Protein AF-A0A9E3SKT5-F1 (afdb_monomer)

Solvent-accessible surface area (backbone atoms only — not comparable to full-atom values): 6221 Å² total; per-residue (Å²): 111,71,72,56,27,72,75,67,52,54,67,49,72,48,78,43,74,44,76,94,73,75,38,32,29,40,39,36,38,40,43,89,50,91,99,43,75,48,74,49,77,42,82,39,38,68,59,53,52,52,54,51,50,54,53,49,53,52,52,51,51,51,55,50,48,55,58,48,50,56,50,51,50,54,51,49,53,51,44,42,50,52,30,54,55,28,51,76,72,74,41,77,74,80,50,73,92,66,52,60,81,78,72,79,71,129

pLDDT: mean 83.11, std 13.01, range [38.56, 95.62]

Nearest PDB structures (foldseek):
  7r81-assembly1_K1  TM=5.362E-01  e=3.061E+00  Neurospora crassa
  8chu-assembly1_B  TM=5.620E-01  e=7.307E+00  Homo sapiens
  4tkn-assembly3_C  TM=3.747E-01  e=3.466E+00  Homo sapiens
  6v4u-assembly1_B  TM=4.251E-01  e=9.970E+00  Homo sapiens
  7t4s-assembly1_D  TM=3.588E-01  e=8.274E+00  Human betaherpesvirus 5

Secondary structure (DSSP, 8-state):
-HHHHHHH---EEEEEEETTTTEEEEEEEEEEETTEEEEEEEE-HHHHHHHHHHHHHHHHHHHHHHHHHHHHHHHHHHHHHHHHHHHHTTPPPS-GGGS-GGGS--

Structure (mmCIF, N/CA/C/O backbone):
data_AF-A0A9E3SKT5-F1
#
_entry.id   AF-A0A9E3SKT5-F1
#
loop_
_atom_site.group_PDB
_atom_site.id
_atom_site.type_symbol
_atom_site.label_atom_id
_atom_site.label_alt_id
_atom_site.label_comp_id
_atom_site.label_asym_id
_atom_site.label_entity_id
_atom_site.label_seq_id
_atom_site.pdbx_PDB_ins_code
_atom_site.Cartn_x
_atom_site.Cartn_y
_atom_site.Cartn_z
_atom_site.occupancy
_atom_site.B_iso_or_equiv
_atom_site.auth_seq_id
_atom_site.auth_comp_id
_atom_site.auth_asym_id
_atom_site.auth_atom_id
_atom_site.pdbx_PDB_model_num
ATOM 1 N N . ALA A 1 1 ? 3.522 0.286 -33.253 1.00 54.84 1 ALA A N 1
ATOM 2 C CA . ALA A 1 1 ? 4.302 1.377 -32.632 1.00 54.84 1 ALA A CA 1
ATOM 3 C C . ALA A 1 1 ? 5.405 1.881 -33.570 1.00 54.84 1 ALA A C 1
ATOM 5 O O . ALA A 1 1 ? 5.300 3.012 -34.023 1.00 54.84 1 ALA A O 1
ATOM 6 N N . CYS A 1 2 ? 6.386 1.052 -33.965 1.00 50.09 2 CYS A N 1
ATOM 7 C CA . CYS A 1 2 ? 7.508 1.488 -34.821 1.00 50.09 2 CYS A CA 1
ATOM 8 C C . CYS A 1 2 ? 7.094 2.141 -36.154 1.00 50.09 2 CYS A C 1
ATOM 10 O O . CYS A 1 2 ? 7.645 3.170 -36.525 1.00 50.09 2 CYS A O 1
ATOM 12 N N . GLU A 1 3 ? 6.085 1.602 -36.842 1.00 51.62 3 GLU A N 1
ATOM 13 C CA . GLU A 1 3 ? 5.633 2.108 -38.150 1.00 51.62 3 GLU A CA 1
ATOM 14 C C . GLU A 1 3 ? 5.072 3.544 -38.083 1.00 51.62 3 GLU A C 1
ATOM 16 O O . GLU A 1 3 ? 5.317 4.370 -38.961 1.00 51.62 3 GLU A O 1
ATOM 21 N N . ARG A 1 4 ? 4.395 3.889 -36.979 1.00 57.28 4 ARG A N 1
ATOM 22 C CA . ARG A 1 4 ? 3.805 5.217 -36.766 1.00 57.28 4 ARG A CA 1
ATOM 23 C C . ARG A 1 4 ? 4.856 6.269 -36.419 1.00 57.28 4 ARG A C 1
ATOM 25 O O . ARG A 1 4 ? 4.774 7.380 -36.935 1.00 57.28 4 ARG A O 1
ATOM 32 N N . VAL A 1 5 ? 5.853 5.929 -35.602 1.00 59.75 5 VAL A N 1
ATOM 33 C CA . VAL A 1 5 ? 6.953 6.848 -35.240 1.00 59.75 5 VAL A CA 1
AT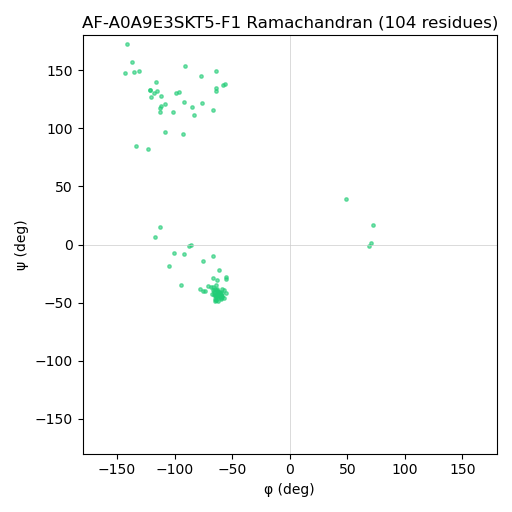OM 34 C C . VAL A 1 5 ? 7.819 7.167 -36.460 1.00 59.75 5 VAL A C 1
ATOM 36 O O . VAL A 1 5 ? 8.190 8.320 -36.678 1.00 59.75 5 VAL A O 1
ATOM 39 N N . VAL A 1 6 ? 8.072 6.169 -37.313 1.00 55.12 6 VAL A N 1
ATOM 40 C CA . VAL A 1 6 ? 8.801 6.362 -38.573 1.00 55.12 6 VAL A CA 1
ATOM 41 C C . VAL A 1 6 ? 8.025 7.282 -39.522 1.00 55.12 6 VAL A C 1
ATOM 43 O O . VAL A 1 6 ? 8.636 8.156 -40.132 1.00 55.12 6 VAL A O 1
ATOM 46 N N . ALA A 1 7 ? 6.695 7.166 -39.603 1.00 58.81 7 ALA A N 1
ATOM 47 C CA . ALA A 1 7 ? 5.868 8.007 -40.475 1.00 58.81 7 ALA A CA 1
ATOM 48 C C . 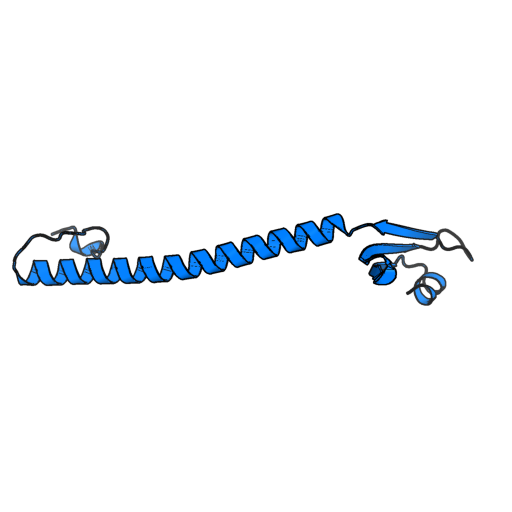ALA A 1 7 ? 5.612 9.431 -39.935 1.00 58.81 7 ALA A C 1
ATOM 50 O O . ALA A 1 7 ? 5.593 10.381 -40.714 1.00 58.81 7 ALA A O 1
ATOM 51 N N . THR A 1 8 ? 5.417 9.595 -38.621 1.00 58.12 8 THR A N 1
ATOM 52 C CA . THR A 1 8 ? 4.939 10.858 -38.017 1.00 58.12 8 THR A CA 1
ATOM 53 C C . THR A 1 8 ? 6.018 11.669 -37.301 1.00 58.12 8 THR A C 1
ATOM 55 O O . THR A 1 8 ? 5.819 12.856 -37.066 1.00 58.12 8 THR A O 1
ATOM 58 N N . GLY A 1 9 ? 7.157 11.064 -36.946 1.00 57.25 9 GLY A N 1
ATOM 59 C CA . GLY A 1 9 ? 8.230 11.730 -36.197 1.00 57.25 9 GLY A CA 1
ATOM 60 C C . GLY A 1 9 ? 7.886 12.065 -34.740 1.00 57.25 9 GLY A C 1
ATOM 61 O O . GLY A 1 9 ? 8.744 12.574 -34.023 1.00 57.25 9 GLY A O 1
ATOM 62 N N . VAL A 1 10 ? 6.668 11.765 -34.279 1.00 64.56 10 VAL A N 1
ATOM 63 C CA . VAL A 1 10 ? 6.269 11.948 -32.881 1.00 64.56 10 VAL A CA 1
ATOM 64 C C . VAL A 1 10 ? 6.886 10.816 -32.055 1.00 64.56 10 VAL A C 1
ATOM 66 O O . VAL A 1 10 ? 6.638 9.649 -32.374 1.00 64.56 10 VAL A O 1
ATOM 69 N N . PRO A 1 11 ? 7.697 11.121 -31.025 1.00 62.22 11 PRO A N 1
ATOM 70 C CA . PRO A 1 11 ? 8.256 10.094 -30.162 1.00 62.22 11 PRO A CA 1
ATOM 71 C C . PRO A 1 11 ? 7.133 9.386 -29.403 1.00 62.22 11 PRO A C 1
ATOM 73 O O . PRO A 1 11 ? 6.250 10.028 -28.834 1.00 62.22 11 PRO A O 1
ATOM 76 N N . GLU A 1 12 ? 7.172 8.056 -29.401 1.00 74.12 12 GLU A N 1
ATOM 77 C CA . GLU A 1 12 ? 6.199 7.225 -28.699 1.00 74.12 12 GLU A CA 1
ATOM 78 C C . GLU A 1 12 ? 6.932 6.365 -27.673 1.00 74.12 12 GLU A C 1
ATOM 80 O O . GLU A 1 12 ? 7.888 5.656 -28.004 1.00 74.12 12 GLU A O 1
ATOM 85 N N . SER A 1 13 ? 6.469 6.445 -26.428 1.00 76.38 13 SER A N 1
ATOM 86 C CA . SER A 1 13 ? 6.958 5.633 -25.322 1.00 76.38 13 SER A CA 1
ATOM 87 C C . SER A 1 13 ? 5.846 4.720 -24.840 1.00 76.38 13 SER A C 1
ATOM 89 O O . SER A 1 13 ? 4.721 5.170 -24.620 1.00 76.38 13 SER A O 1
ATOM 91 N N . LEU A 1 14 ? 6.158 3.441 -24.669 1.00 82.69 14 LEU A N 1
ATOM 92 C CA . LEU A 1 14 ? 5.207 2.457 -24.171 1.00 82.69 14 LEU A CA 1
ATOM 93 C C . LEU A 1 14 ? 5.895 1.439 -23.262 1.00 82.69 14 LEU A C 1
ATOM 95 O O . LEU A 1 14 ? 7.068 1.108 -23.435 1.00 82.69 14 LEU A O 1
ATOM 99 N N . GLU A 1 15 ? 5.154 0.956 -22.274 1.00 86.69 15 GLU A N 1
ATOM 100 C CA . GLU A 1 15 ? 5.625 -0.062 -21.342 1.00 86.69 15 GLU A CA 1
ATOM 101 C C . GLU A 1 15 ? 5.244 -1.443 -21.879 1.00 86.69 15 GLU A C 1
ATOM 103 O O . GLU A 1 15 ? 4.068 -1.715 -22.118 1.00 86.69 15 GLU A O 1
ATOM 108 N N . VAL A 1 16 ? 6.233 -2.312 -22.080 1.00 85.38 16 VAL A N 1
ATOM 109 C CA . VAL A 1 16 ? 6.032 -3.684 -22.561 1.00 85.38 16 VAL A CA 1
ATOM 110 C C . VAL A 1 16 ? 6.581 -4.660 -21.544 1.00 85.38 16 VAL A C 1
ATOM 112 O O . VAL A 1 16 ? 7.726 -4.539 -21.109 1.00 85.38 16 VAL A O 1
ATOM 115 N N . GLU A 1 17 ? 5.796 -5.680 -21.231 1.00 85.44 17 GLU A N 1
ATOM 116 C CA . GLU A 1 17 ? 6.311 -6.872 -20.578 1.00 85.44 17 GLU A CA 1
ATOM 117 C C . GLU A 1 17 ? 6.864 -7.836 -21.629 1.00 85.44 17 GLU A C 1
ATOM 119 O O . GLU A 1 17 ? 6.146 -8.325 -22.504 1.00 85.44 17 GLU A O 1
ATOM 124 N N . ILE A 1 18 ? 8.159 -8.131 -21.546 1.00 83.75 18 ILE A N 1
ATOM 125 C CA . ILE A 1 18 ? 8.771 -9.163 -22.379 1.00 83.75 18 ILE A CA 1
ATOM 126 C C . ILE A 1 18 ? 8.730 -10.466 -21.586 1.00 83.75 18 ILE A C 1
ATOM 128 O O . ILE A 1 18 ? 9.631 -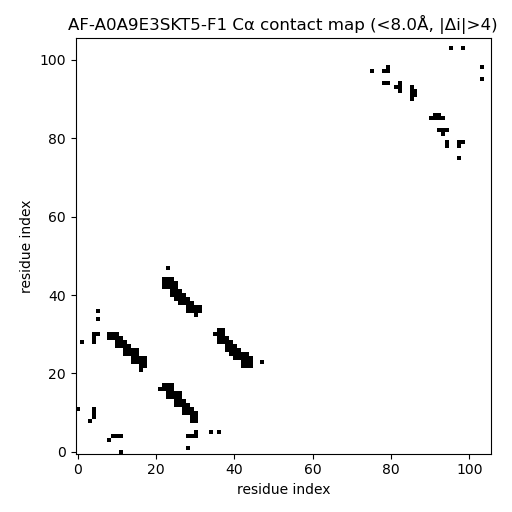10.754 -20.798 1.00 83.75 18 ILE A O 1
ATOM 132 N N . GLY A 1 19 ? 7.702 -11.286 -21.828 1.00 81.56 19 GLY A N 1
ATOM 133 C CA . GLY A 1 19 ? 7.469 -12.527 -21.075 1.00 81.56 19 GLY A CA 1
ATOM 134 C C . GLY A 1 19 ? 8.651 -13.508 -21.068 1.00 81.56 19 GLY A C 1
ATOM 135 O O . GLY A 1 19 ? 8.871 -14.189 -20.074 1.00 81.56 19 GLY A O 1
ATOM 136 N N . ARG A 1 20 ? 9.485 -13.533 -22.121 1.00 83.38 20 ARG A N 1
ATOM 137 C CA . ARG A 1 20 ? 10.711 -14.365 -22.160 1.00 83.38 20 ARG A CA 1
ATOM 138 C C . ARG A 1 20 ? 11.781 -13.937 -21.156 1.00 83.38 20 ARG A C 1
ATOM 140 O O . ARG A 1 20 ? 12.590 -14.762 -20.752 1.00 83.38 20 ARG A O 1
ATOM 147 N N . LEU A 1 21 ? 11.814 -12.654 -20.808 1.00 83.25 21 LEU A N 1
ATOM 148 C CA . LEU A 1 21 ? 12.763 -12.089 -19.851 1.00 83.25 21 LEU A CA 1
ATOM 149 C C . LEU A 1 21 ? 12.135 -11.894 -18.467 1.00 83.25 21 LEU A C 1
ATOM 151 O O . LEU A 1 21 ? 12.864 -11.547 -17.544 1.00 83.25 21 LEU A O 1
ATOM 155 N N . ALA A 1 22 ? 10.816 -12.105 -18.333 1.00 83.00 22 ALA A N 1
ATOM 156 C CA . ALA A 1 22 ? 10.028 -11.801 -17.136 1.00 83.00 22 ALA A CA 1
ATOM 157 C C . ALA A 1 22 ? 10.295 -10.378 -16.605 1.00 83.00 22 ALA A C 1
ATOM 159 O O . ALA A 1 22 ? 10.427 -10.153 -15.402 1.00 83.00 22 ALA A O 1
ATOM 160 N N . ARG A 1 23 ? 10.447 -9.424 -17.530 1.00 88.81 23 ARG A N 1
ATOM 161 C CA . ARG A 1 23 ? 10.867 -8.050 -17.246 1.00 88.81 23 ARG A CA 1
ATOM 162 C C . ARG A 1 23 ? 10.020 -7.044 -17.999 1.00 88.81 23 ARG A C 1
ATOM 164 O O . ARG A 1 23 ? 9.573 -7.295 -19.122 1.00 88.81 23 ARG A O 1
ATOM 171 N N . TRP A 1 24 ? 9.858 -5.891 -17.370 1.00 88.38 24 TRP A N 1
ATOM 172 C CA . TRP A 1 24 ? 9.150 -4.745 -17.906 1.00 88.38 24 TRP A CA 1
ATOM 173 C C . TRP A 1 24 ? 10.144 -3.755 -18.488 1.00 88.38 24 TRP A C 1
ATOM 175 O O . TRP A 1 24 ? 11.095 -3.358 -17.819 1.00 88.38 24 TRP A O 1
ATOM 185 N N . PHE A 1 25 ? 9.894 -3.321 -19.717 1.00 88.69 25 PHE A N 1
ATOM 186 C CA . PHE A 1 25 ? 10.708 -2.324 -20.392 1.00 88.69 25 PHE A CA 1
ATOM 187 C C . PHE A 1 25 ? 9.860 -1.126 -20.789 1.00 88.69 25 PHE A C 1
ATOM 189 O O . PHE A 1 25 ? 8.796 -1.277 -21.387 1.00 88.69 25 PHE A O 1
ATOM 196 N N . LEU A 1 26 ? 10.356 0.070 -20.496 1.00 87.06 26 LEU A N 1
ATOM 197 C CA . LEU A 1 26 ? 9.900 1.286 -21.144 1.00 87.06 26 LEU A CA 1
ATOM 198 C C . LEU A 1 26 ? 10.655 1.401 -22.464 1.00 87.06 26 LEU A C 1
ATOM 200 O O . LEU A 1 26 ? 11.874 1.591 -22.480 1.00 87.06 26 LEU A O 1
ATOM 204 N N . VAL A 1 27 ? 9.924 1.246 -23.561 1.00 87.31 27 VAL A N 1
ATOM 205 C CA . VAL A 1 27 ? 10.461 1.352 -24.913 1.00 87.31 27 VAL A CA 1
ATOM 206 C C . VAL A 1 27 ? 10.085 2.714 -25.457 1.00 87.31 27 VAL A C 1
ATOM 208 O O . VAL A 1 27 ? 8.905 2.990 -25.664 1.00 87.31 27 VAL A O 1
ATOM 211 N N . SER A 1 28 ? 11.088 3.550 -25.693 1.00 82.69 28 SER A N 1
ATOM 212 C CA . SER A 1 28 ? 10.919 4.880 -26.277 1.00 82.69 28 SER A CA 1
ATOM 213 C C . SER A 1 28 ? 11.538 4.895 -27.661 1.00 82.69 28 SER A C 1
ATOM 215 O O . SER A 1 28 ? 12.739 4.663 -27.795 1.00 82.69 28 SER A O 1
ATOM 217 N N . VAL A 1 29 ? 10.734 5.167 -28.685 1.00 83.38 29 VAL A N 1
ATOM 218 C CA . VAL A 1 29 ? 11.203 5.244 -30.072 1.00 83.38 29 VAL A CA 1
ATOM 219 C C . VAL A 1 29 ? 11.102 6.685 -30.544 1.00 83.38 29 VAL A C 1
ATOM 221 O O . VAL A 1 29 ? 10.042 7.299 -30.434 1.00 83.38 29 VAL A O 1
ATOM 224 N N . TYR A 1 30 ? 12.193 7.222 -31.084 1.00 79.44 30 TYR A N 1
ATOM 225 C CA . TYR A 1 30 ? 12.230 8.562 -31.661 1.00 79.44 30 TYR A CA 1
ATOM 226 C C . TYR A 1 30 ? 13.005 8.586 -32.981 1.00 79.44 30 TYR A C 1
ATOM 228 O O . TYR A 1 30 ? 13.837 7.719 -33.256 1.00 79.44 30 TYR A O 1
ATOM 236 N N . ARG A 1 31 ? 12.711 9.589 -33.814 1.00 77.12 31 ARG A N 1
ATOM 237 C CA . ARG A 1 31 ? 13.322 9.800 -35.132 1.00 77.12 31 ARG A CA 1
ATOM 238 C C . ARG A 1 31 ? 14.259 11.016 -35.078 1.00 77.12 31 ARG A C 1
ATOM 240 O O . ARG A 1 31 ? 13.759 12.133 -35.180 1.00 77.12 31 ARG A O 1
ATOM 247 N N . PRO A 1 32 ? 15.582 10.841 -34.899 1.00 74.88 32 PRO A N 1
ATOM 248 C CA . PRO A 1 32 ? 16.515 11.970 -34.896 1.00 74.88 32 PRO A CA 1
ATOM 249 C C . PRO A 1 32 ? 16.704 12.592 -36.290 1.00 74.88 32 PRO A C 1
ATOM 251 O O . PRO A 1 32 ? 16.805 13.808 -36.397 1.00 74.88 32 PRO A O 1
ATOM 254 N N . GLU A 1 33 ? 16.693 11.788 -37.361 1.00 75.31 33 GLU A N 1
ATOM 255 C CA . GLU A 1 33 ? 16.892 12.246 -38.746 1.00 75.31 33 GLU A CA 1
ATOM 256 C C . GLU A 1 33 ? 15.982 11.504 -39.737 1.00 75.31 33 GLU A C 1
ATOM 258 O O . GLU A 1 33 ? 15.275 10.551 -39.387 1.00 75.31 33 GLU A O 1
ATOM 263 N N . ARG A 1 34 ? 15.950 11.937 -41.009 1.00 68.31 34 ARG A N 1
ATOM 264 C CA . ARG A 1 34 ? 15.211 11.178 -42.024 1.00 68.31 34 ARG A CA 1
ATOM 265 C C . ARG A 1 34 ? 15.858 9.792 -42.190 1.00 68.31 34 ARG A C 1
ATOM 267 O O . ARG A 1 34 ? 17.075 9.684 -42.203 1.00 68.31 34 ARG A O 1
ATOM 274 N N . GLU A 1 35 ? 15.022 8.750 -42.237 1.00 75.62 35 GLU A N 1
ATOM 275 C CA . GLU A 1 35 ? 15.423 7.334 -42.396 1.00 75.62 35 GLU A CA 1
ATOM 276 C C . GLU A 1 35 ? 16.126 6.671 -41.197 1.00 75.62 35 GLU A C 1
ATOM 278 O O . GLU A 1 35 ? 16.402 5.477 -41.245 1.00 75.62 35 GLU A O 1
ATOM 283 N N . HIS A 1 36 ? 16.313 7.383 -40.081 1.00 77.19 36 HIS A N 1
ATOM 284 C CA . HIS A 1 36 ? 16.918 6.832 -38.866 1.00 77.19 36 HIS A CA 1
ATOM 285 C C . HIS A 1 36 ? 15.925 6.834 -37.706 1.00 77.19 36 HIS A C 1
ATOM 287 O O . HIS A 1 36 ? 15.193 7.801 -37.502 1.00 77.19 36 HIS A O 1
ATOM 293 N N . PHE A 1 37 ? 15.926 5.773 -36.903 1.00 78.06 37 PHE A N 1
ATOM 294 C CA . PHE A 1 37 ? 15.213 5.745 -35.629 1.00 78.06 37 PHE A CA 1
ATOM 295 C C . PHE A 1 37 ? 16.135 5.239 -34.526 1.00 78.06 37 PHE A C 1
ATOM 297 O O . PHE A 1 37 ? 17.022 4.420 -34.762 1.00 78.06 37 PHE A O 1
ATOM 304 N N . VAL A 1 38 ? 15.904 5.725 -33.313 1.00 82.31 38 VAL A N 1
ATOM 305 C CA . VAL A 1 38 ? 16.548 5.231 -32.100 1.00 82.31 38 VAL A CA 1
ATOM 306 C C . VAL A 1 38 ? 15.459 4.686 -31.194 1.00 82.31 38 VAL A C 1
ATOM 308 O O . VAL A 1 38 ? 14.451 5.349 -30.955 1.00 82.31 38 VAL A O 1
ATOM 311 N N . ALA A 1 39 ? 15.665 3.465 -30.707 1.00 84.88 39 ALA A N 1
ATOM 312 C CA . ALA A 1 39 ? 14.832 2.846 -29.690 1.00 84.88 39 ALA A CA 1
ATOM 313 C C . ALA A 1 39 ? 15.653 2.701 -28.404 1.00 84.88 39 ALA A C 1
ATOM 315 O O . ALA A 1 39 ? 16.670 2.009 -28.387 1.00 84.88 39 ALA A O 1
ATOM 316 N N . ALA A 1 40 ? 15.216 3.361 -27.337 1.00 85.94 40 ALA A N 1
ATOM 317 C CA . ALA A 1 40 ? 15.771 3.198 -26.003 1.00 85.94 40 ALA A CA 1
ATOM 318 C C . ALA A 1 40 ? 14.919 2.196 -25.221 1.00 85.94 40 ALA A C 1
ATOM 320 O O . ALA A 1 40 ? 13.696 2.325 -25.174 1.00 85.94 40 ALA A O 1
ATOM 321 N N . PHE A 1 41 ? 15.577 1.220 -24.599 1.00 86.94 41 PHE A N 1
ATOM 322 C CA . PHE A 1 41 ? 14.951 0.228 -23.731 1.00 86.94 41 PHE A CA 1
ATOM 323 C C . PHE A 1 41 ? 15.432 0.477 -22.308 1.00 86.94 41 PHE A C 1
ATOM 325 O O . PHE A 1 41 ? 16.614 0.308 -22.014 1.00 86.94 41 PHE A O 1
ATOM 332 N N . VAL A 1 42 ? 14.523 0.883 -21.429 1.00 90.06 42 VAL A N 1
ATOM 333 C CA . VAL A 1 42 ? 14.817 1.066 -20.005 1.00 90.06 42 VAL A CA 1
ATOM 334 C C . VAL A 1 42 ? 14.129 -0.047 -19.237 1.00 90.06 42 VAL A C 1
ATOM 336 O O . VAL A 1 42 ? 12.911 -0.180 -19.323 1.00 90.06 42 VAL A O 1
ATOM 339 N N . ASP A 1 43 ? 14.895 -0.849 -18.502 1.00 89.81 43 ASP A N 1
ATOM 340 C CA . ASP A 1 43 ? 14.333 -1.841 -17.584 1.00 89.81 43 ASP A CA 1
ATOM 341 C C . ASP A 1 43 ? 13.626 -1.099 -16.438 1.00 89.81 43 ASP A C 1
ATOM 343 O O . ASP A 1 43 ? 14.241 -0.345 -15.688 1.00 89.81 43 ASP A O 1
ATOM 347 N N . ILE A 1 44 ? 12.310 -1.270 -16.347 1.00 91.50 44 ILE A N 1
ATOM 348 C CA . ILE A 1 44 ? 11.441 -0.667 -15.327 1.00 91.50 44 ILE A CA 1
ATOM 349 C C . ILE A 1 44 ? 10.861 -1.736 -14.395 1.00 91.50 44 ILE A C 1
ATOM 351 O O . ILE A 1 44 ? 9.891 -1.472 -13.680 1.00 91.50 44 ILE A O 1
ATOM 355 N N . THR A 1 45 ? 11.425 -2.946 -14.406 1.00 89.94 45 THR A N 1
ATOM 356 C CA . THR A 1 45 ? 10.929 -4.077 -13.611 1.00 89.94 45 THR A CA 1
ATOM 357 C C . THR A 1 45 ? 10.941 -3.754 -12.122 1.00 89.94 45 THR A C 1
ATOM 359 O O . THR A 1 45 ? 9.947 -3.990 -11.442 1.00 89.94 45 THR A O 1
ATOM 362 N N . GLU A 1 46 ? 12.018 -3.143 -11.628 1.00 91.19 46 GLU A N 1
ATOM 363 C CA . GLU A 1 46 ? 12.143 -2.738 -10.224 1.00 91.19 46 GLU A CA 1
ATOM 364 C C . GLU A 1 46 ? 11.050 -1.739 -9.822 1.00 91.19 46 GLU A C 1
ATOM 366 O O . GLU A 1 46 ? 10.371 -1.925 -8.813 1.00 91.19 46 GLU A O 1
ATOM 371 N N . ARG A 1 47 ? 10.793 -0.727 -10.663 1.00 92.25 47 ARG A N 1
ATOM 372 C CA . ARG A 1 47 ? 9.716 0.244 -10.426 1.00 92.25 47 ARG A CA 1
ATOM 373 C C . ARG A 1 47 ? 8.352 -0.442 -10.357 1.00 92.25 47 ARG A C 1
ATOM 375 O O . ARG A 1 47 ? 7.576 -0.163 -9.448 1.00 92.25 47 ARG A O 1
ATOM 382 N N . LYS A 1 48 ? 8.060 -1.350 -11.293 1.00 89.62 48 LYS A N 1
ATOM 383 C CA . LYS A 1 48 ? 6.797 -2.105 -11.306 1.00 89.62 48 LYS A CA 1
ATOM 384 C C . LYS A 1 48 ? 6.642 -2.983 -10.067 1.00 89.62 48 LYS A C 1
ATOM 386 O O . LYS A 1 48 ? 5.555 -3.043 -9.503 1.00 89.62 48 LYS A O 1
ATOM 391 N N . GLN A 1 49 ? 7.714 -3.631 -9.615 1.00 89.94 49 GLN A N 1
ATOM 392 C CA . GLN A 1 49 ? 7.694 -4.429 -8.389 1.00 89.94 49 GLN A CA 1
ATOM 393 C C . GLN A 1 49 ? 7.445 -3.564 -7.150 1.00 89.94 49 GLN A C 1
ATOM 395 O O . GLN A 1 49 ? 6.613 -3.925 -6.320 1.00 89.94 49 GLN A O 1
ATOM 400 N N . ALA A 1 50 ? 8.090 -2.400 -7.055 1.00 90.88 50 ALA A N 1
ATOM 401 C CA . ALA A 1 50 ? 7.849 -1.455 -5.970 1.00 90.88 50 ALA A CA 1
ATOM 402 C C . ALA A 1 50 ? 6.397 -0.939 -5.964 1.00 90.88 50 ALA A C 1
ATOM 404 O O . ALA A 1 50 ? 5.760 -0.904 -4.913 1.00 90.88 50 ALA A O 1
ATOM 405 N N . GLU A 1 51 ? 5.834 -0.603 -7.130 1.00 91.88 51 GLU A N 1
ATOM 406 C CA . GLU A 1 51 ? 4.423 -0.208 -7.259 1.00 91.88 51 GLU A CA 1
ATOM 407 C C . GLU A 1 51 ? 3.465 -1.317 -6.803 1.00 91.88 51 GLU A C 1
ATOM 409 O O . GLU A 1 51 ? 2.467 -1.044 -6.130 1.00 91.88 51 GLU A O 1
ATOM 414 N N . LEU A 1 52 ? 3.755 -2.573 -7.146 1.00 93.19 52 LEU A N 1
ATOM 415 C CA . LEU A 1 52 ? 2.953 -3.717 -6.712 1.00 93.19 52 LEU A CA 1
ATOM 416 C C . LEU A 1 52 ? 3.026 -3.921 -5.197 1.00 93.19 52 LEU A C 1
ATOM 418 O O . LEU A 1 52 ? 1.990 -4.140 -4.567 1.00 93.19 52 LEU A O 1
ATOM 422 N N . GLU A 1 53 ? 4.216 -3.810 -4.609 1.00 93.06 53 GLU A N 1
ATOM 423 C CA . GLU A 1 53 ? 4.407 -3.958 -3.166 1.00 93.06 53 GLU A CA 1
ATOM 424 C C . GLU A 1 53 ? 3.683 -2.854 -2.387 1.00 93.06 53 GLU A C 1
ATOM 426 O O . GLU A 1 53 ? 2.930 -3.141 -1.456 1.00 93.06 53 GLU A O 1
ATOM 431 N N . VAL A 1 54 ? 3.799 -1.596 -2.824 1.00 94.31 54 VAL A N 1
ATOM 432 C CA . VAL A 1 54 ? 3.058 -0.475 -2.223 1.00 94.31 54 VAL A CA 1
ATOM 433 C C . VAL A 1 54 ? 1.548 -0.714 -2.298 1.00 94.31 54 VAL A C 1
ATOM 435 O O . VAL A 1 54 ? 0.838 -0.550 -1.304 1.00 94.31 54 VAL A O 1
ATOM 438 N N . ASN A 1 55 ? 1.034 -1.150 -3.451 1.00 93.56 55 ASN A N 1
ATOM 439 C CA . ASN A 1 55 ? -0.390 -1.455 -3.597 1.00 93.56 55 ASN A CA 1
ATOM 440 C C . ASN A 1 55 ? -0.838 -2.613 -2.696 1.00 93.56 55 ASN A C 1
ATOM 442 O O . ASN A 1 55 ? -1.929 -2.563 -2.120 1.00 93.56 55 ASN A O 1
ATOM 446 N N . ARG A 1 56 ? 0.002 -3.640 -2.536 1.00 94.50 56 ARG A N 1
ATOM 447 C CA . ARG A 1 56 ? -0.258 -4.765 -1.635 1.00 94.50 56 ARG A CA 1
ATOM 448 C C . ARG A 1 56 ? -0.355 -4.294 -0.183 1.00 94.50 56 ARG A C 1
ATOM 450 O O . ARG A 1 56 ? -1.334 -4.628 0.487 1.00 94.50 56 ARG A O 1
ATOM 457 N N . GLN A 1 57 ? 0.605 -3.493 0.275 1.00 94.00 57 GLN A N 1
ATOM 458 C CA . GLN A 1 57 ? 0.627 -2.940 1.631 1.00 94.00 57 GLN A CA 1
ATOM 459 C C . GLN A 1 57 ? -0.585 -2.041 1.894 1.00 94.00 57 GLN A C 1
ATOM 461 O O . GLN A 1 57 ? -1.251 -2.181 2.919 1.00 94.00 57 GLN A O 1
ATOM 466 N N . LEU A 1 58 ? -0.949 -1.175 0.942 1.00 95.44 58 LEU A N 1
ATOM 467 C CA . LEU A 1 58 ? -2.155 -0.347 1.039 1.00 95.44 58 LEU A CA 1
ATOM 468 C C . LEU A 1 58 ? -3.431 -1.188 1.131 1.00 95.44 58 LEU A C 1
ATOM 470 O O . LEU A 1 58 ? -4.329 -0.867 1.910 1.00 95.44 58 LEU A O 1
ATOM 474 N N . ALA A 1 59 ? -3.534 -2.264 0.348 1.00 94.81 59 ALA A N 1
ATOM 475 C CA . ALA A 1 59 ? -4.685 -3.158 0.401 1.00 94.81 59 ALA A CA 1
ATOM 476 C C . ALA A 1 59 ? -4.779 -3.887 1.750 1.00 94.81 59 ALA A C 1
ATOM 478 O O . ALA A 1 59 ? -5.874 -4.045 2.288 1.00 94.81 59 ALA A O 1
ATOM 479 N N . GLU A 1 60 ? -3.648 -4.316 2.309 1.00 94.12 60 GLU A N 1
ATOM 480 C CA . GLU A 1 60 ? -3.587 -4.936 3.633 1.00 94.12 60 GLU A CA 1
ATOM 481 C C . GLU A 1 60 ? -3.978 -3.963 4.742 1.00 94.12 60 GLU A C 1
ATOM 483 O O . GLU A 1 60 ? -4.855 -4.272 5.549 1.00 94.12 60 GLU A O 1
ATOM 488 N N . LEU A 1 61 ? -3.424 -2.754 4.706 1.00 93.88 61 LEU A N 1
ATOM 489 C CA . LEU A 1 61 ? -3.747 -1.695 5.648 1.00 93.88 61 LEU A CA 1
ATOM 490 C C . LEU A 1 61 ? -5.239 -1.332 5.595 1.00 93.88 61 LEU A C 1
ATOM 492 O O . LEU A 1 61 ? -5.883 -1.224 6.634 1.00 93.88 61 LEU A O 1
ATOM 496 N N . ARG A 1 62 ? -5.827 -1.221 4.396 1.00 92.44 62 ARG A N 1
ATOM 497 C CA . ARG A 1 62 ? -7.270 -0.977 4.220 1.00 92.44 62 ARG A CA 1
ATOM 498 C C . ARG A 1 62 ? -8.131 -2.096 4.802 1.00 92.44 62 ARG A C 1
ATOM 500 O O . ARG A 1 62 ? -9.122 -1.801 5.463 1.00 92.44 62 ARG A O 1
ATOM 507 N N . ARG A 1 63 ? -7.762 -3.364 4.580 1.00 92.31 63 ARG A N 1
ATOM 508 C CA . ARG A 1 63 ? -8.470 -4.511 5.181 1.00 92.31 63 ARG A CA 1
ATOM 509 C C . ARG A 1 63 ? -8.401 -4.461 6.703 1.00 92.31 63 ARG A C 1
ATOM 511 O O . ARG A 1 63 ? -9.415 -4.673 7.361 1.00 92.31 63 ARG A O 1
ATOM 518 N N . TRP A 1 64 ? -7.226 -4.156 7.247 1.00 90.62 64 TRP A N 1
ATOM 519 C CA . TRP A 1 64 ? -7.035 -4.038 8.687 1.00 90.62 64 TRP A CA 1
ATOM 520 C C . TRP A 1 64 ? -7.853 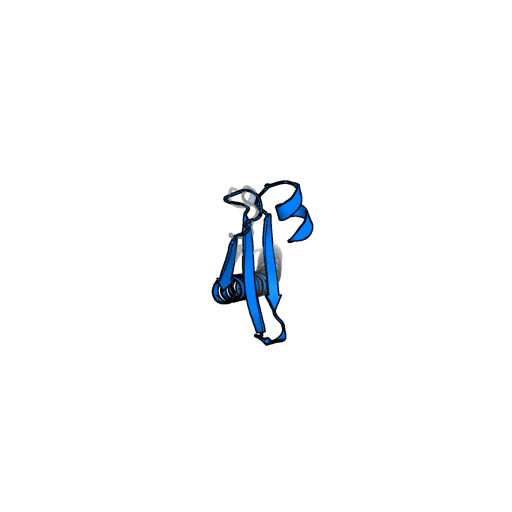-2.884 9.277 1.00 90.62 64 TRP A C 1
ATOM 522 O O . TRP A 1 64 ? -8.591 -3.096 10.234 1.00 90.62 64 TRP A O 1
ATOM 532 N N . TYR A 1 65 ? -7.811 -1.694 8.668 1.00 86.69 65 TYR A N 1
ATOM 533 C CA . TYR A 1 65 ? -8.629 -0.558 9.099 1.00 86.69 65 TYR A CA 1
ATOM 534 C C . TYR A 1 65 ? -10.125 -0.873 9.062 1.00 86.69 65 TYR A C 1
ATOM 536 O O . TYR A 1 65 ? -10.819 -0.572 10.026 1.00 86.69 65 TYR A O 1
ATOM 544 N N . ALA A 1 66 ? -10.620 -1.515 8.000 1.00 87.50 66 ALA A N 1
ATOM 545 C CA . ALA A 1 66 ? -12.029 -1.894 7.906 1.00 87.50 66 ALA A CA 1
ATOM 546 C C . ALA A 1 66 ? -12.450 -2.850 9.038 1.00 87.50 66 ALA A C 1
ATOM 548 O O . ALA A 1 66 ? -13.511 -2.673 9.632 1.00 87.50 66 ALA A O 1
ATOM 549 N N . ALA A 1 67 ? -11.604 -3.827 9.377 1.00 87.50 67 ALA A N 1
ATOM 550 C CA . ALA A 1 67 ? -11.864 -4.746 10.484 1.00 87.50 67 ALA A CA 1
ATOM 551 C C . ALA A 1 67 ? -11.806 -4.054 11.861 1.00 87.50 67 ALA A C 1
ATOM 553 O O . ALA A 1 67 ? -12.578 -4.388 12.759 1.00 87.50 67 ALA A O 1
ATOM 554 N N . THR A 1 68 ? -10.899 -3.091 12.039 1.00 87.31 68 THR A N 1
ATOM 555 C CA . THR A 1 68 ? -10.752 -2.353 13.301 1.00 87.31 68 THR A CA 1
ATOM 556 C C . THR A 1 68 ? -11.893 -1.362 13.520 1.00 87.31 68 THR A C 1
ATOM 558 O O . THR A 1 68 ? -12.398 -1.282 14.635 1.00 87.31 68 THR A O 1
ATOM 561 N N . LEU A 1 69 ? -12.349 -0.667 12.474 1.00 81.94 69 LEU A N 1
ATOM 562 C CA . LEU A 1 69 ? -13.470 0.275 12.570 1.00 81.94 69 LEU A CA 1
ATOM 563 C C . LEU A 1 69 ? -14.772 -0.424 12.990 1.00 81.94 69 LEU A C 1
ATOM 565 O O . LEU A 1 69 ? -15.420 0.037 13.924 1.00 81.94 69 LEU A O 1
ATOM 569 N N . ASP A 1 70 ? -15.093 -1.592 12.414 1.00 86.00 70 ASP A N 1
ATOM 570 C CA . ASP A 1 70 ? -16.256 -2.395 12.847 1.00 86.00 70 ASP A CA 1
ATOM 571 C C . ASP A 1 70 ? -16.173 -2.754 14.342 1.00 86.00 70 ASP A C 1
ATOM 573 O O . ASP A 1 70 ? -17.162 -2.708 15.078 1.00 86.00 70 ASP A O 1
ATOM 577 N N . ARG A 1 71 ? -14.968 -3.067 14.832 1.00 88.88 71 ARG A N 1
ATOM 578 C CA . ARG A 1 71 ? -14.751 -3.346 16.255 1.00 88.88 71 ARG A CA 1
ATOM 579 C C . ARG A 1 71 ? -14.938 -2.100 17.119 1.00 88.88 71 ARG A C 1
ATOM 581 O O . ARG A 1 71 ? -15.497 -2.211 18.211 1.00 88.88 71 ARG A O 1
ATOM 588 N N . GLU A 1 72 ? -14.432 -0.950 16.690 1.00 92.25 72 GLU A N 1
ATOM 589 C CA . GLU A 1 72 ? -14.567 0.306 17.431 1.00 92.25 72 GLU A CA 1
ATOM 590 C C . GLU A 1 72 ? -16.023 0.764 17.517 1.00 92.25 72 GLU A C 1
ATOM 592 O O . GLU A 1 72 ? -16.446 1.199 18.590 1.00 92.25 72 GLU A O 1
ATOM 597 N N . ASP A 1 73 ?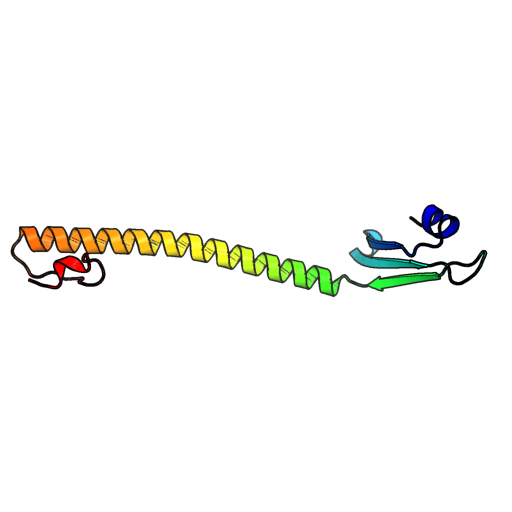 -16.798 0.583 16.448 1.00 89.62 73 ASP A N 1
ATOM 598 C CA . ASP A 1 73 ? -18.228 0.886 16.432 1.00 89.62 73 ASP A CA 1
ATOM 599 C C . ASP A 1 73 ? -18.994 -0.022 17.400 1.00 89.62 73 ASP A C 1
ATOM 601 O O . ASP A 1 73 ? -19.675 0.480 18.294 1.00 89.62 73 ASP A O 1
ATOM 605 N N . ARG A 1 74 ? -18.764 -1.345 17.366 1.00 89.75 74 ARG A N 1
ATOM 606 C CA . ARG A 1 74 ? -19.362 -2.262 18.361 1.00 89.75 74 ARG A CA 1
ATOM 607 C C . ARG A 1 74 ? -18.964 -1.924 19.794 1.00 89.75 74 ARG A C 1
ATOM 609 O O . ARG A 1 74 ? -19.767 -2.058 20.715 1.00 89.75 74 ARG A O 1
ATOM 616 N N . LEU A 1 75 ? -17.715 -1.509 20.014 1.00 92.88 75 LEU A N 1
ATOM 617 C CA . LEU A 1 75 ? -17.260 -1.075 21.336 1.00 92.88 75 LEU A CA 1
ATOM 618 C C . LEU A 1 75 ? -17.949 0.218 21.776 1.00 92.88 75 LEU A C 1
ATOM 620 O O . LEU A 1 75 ? -18.223 0.3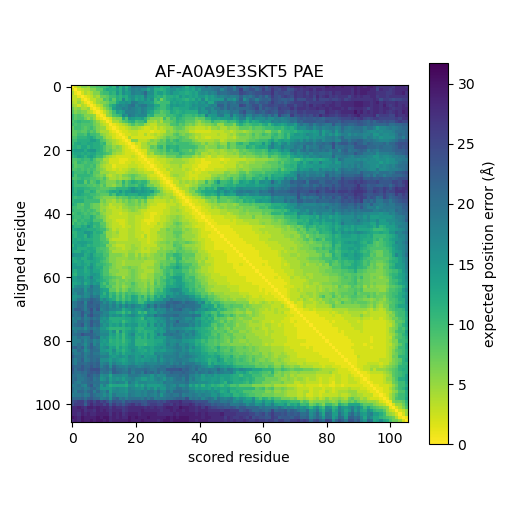73 22.967 1.00 92.88 75 LEU A O 1
ATOM 624 N N . ARG A 1 76 ? -18.207 1.147 20.852 1.00 92.56 76 ARG A N 1
ATOM 625 C CA . ARG A 1 76 ? -18.961 2.373 21.127 1.00 92.56 76 ARG A CA 1
ATOM 626 C C . ARG A 1 76 ? -20.402 2.038 21.514 1.00 92.56 76 ARG A C 1
ATOM 628 O O . ARG A 1 76 ? -20.846 2.508 22.561 1.00 92.56 76 ARG A O 1
ATOM 635 N N . ASP A 1 77 ? -21.066 1.173 20.752 1.00 93.75 77 ASP A N 1
ATOM 636 C CA . ASP A 1 77 ? -22.440 0.730 21.018 1.00 93.75 77 ASP A CA 1
ATOM 637 C C . ASP A 1 77 ? -22.555 0.049 22.385 1.00 93.75 77 ASP A C 1
ATOM 639 O O . ASP A 1 77 ? -23.404 0.410 23.201 1.00 93.75 77 ASP A O 1
ATOM 643 N N . LEU A 1 78 ? -21.628 -0.862 22.698 1.00 94.12 78 LEU A N 1
ATOM 644 C CA . LEU A 1 78 ? -21.607 -1.551 23.988 1.00 94.12 78 LEU A CA 1
ATOM 645 C C . LEU A 1 78 ? -21.393 -0.578 25.156 1.00 94.12 78 LEU A C 1
ATOM 647 O O . LEU A 1 78 ? -22.028 -0.704 26.203 1.00 94.12 78 LEU A O 1
ATOM 651 N N . LYS A 1 79 ? -20.504 0.412 25.003 1.00 95.56 79 LYS A N 1
ATOM 652 C CA . LYS A 1 79 ? -20.303 1.446 26.031 1.00 95.56 79 LYS A CA 1
ATOM 653 C C . LYS A 1 79 ? -21.580 2.256 26.260 1.00 95.56 79 LYS A C 1
ATOM 655 O O . LYS A 1 79 ? -21.902 2.541 27.415 1.00 95.56 7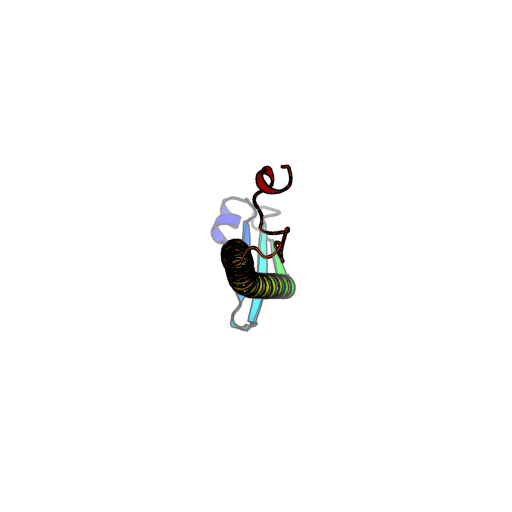9 LYS A O 1
ATOM 660 N N . ALA A 1 80 ? -22.304 2.596 25.193 1.00 93.69 80 ALA A N 1
ATOM 661 C CA . ALA A 1 80 ? -23.564 3.326 25.284 1.00 93.69 80 ALA A CA 1
ATOM 662 C C . ALA A 1 80 ? -24.652 2.489 25.980 1.00 93.69 80 ALA A C 1
ATOM 664 O O . ALA A 1 80 ? -25.349 2.994 26.863 1.00 93.69 80 ALA A O 1
ATOM 665 N N . GLU A 1 81 ? -24.745 1.197 25.659 1.00 94.88 81 GLU A N 1
ATOM 666 C CA . GLU A 1 81 ? -25.673 0.266 26.306 1.00 94.88 81 GLU A CA 1
ATOM 667 C C . GLU A 1 81 ? -25.376 0.118 27.805 1.00 94.88 81 GLU A C 1
ATOM 669 O O . GLU A 1 81 ? -26.281 0.231 28.636 1.00 94.88 81 GLU A O 1
ATOM 674 N N . VAL A 1 82 ? -24.100 -0.038 28.180 1.00 95.62 82 VAL A N 1
ATOM 675 C CA . VAL A 1 82 ? -23.685 -0.079 29.591 1.00 95.62 82 VAL A CA 1
ATOM 676 C C . VAL A 1 82 ? -24.112 1.193 30.321 1.00 95.62 82 VAL A C 1
ATOM 678 O O . VAL A 1 82 ? -24.682 1.107 31.409 1.00 95.62 82 VAL A O 1
ATOM 681 N N . ASN A 1 83 ? -23.886 2.374 29.741 1.00 95.50 83 ASN A N 1
ATOM 682 C CA . ASN A 1 83 ? -24.322 3.627 30.356 1.00 95.50 83 ASN A CA 1
ATOM 683 C C . ASN A 1 83 ? -25.850 3.684 30.514 1.00 95.50 83 ASN A C 1
ATOM 685 O O . ASN A 1 83 ? -26.337 4.082 31.573 1.00 95.50 83 ASN A O 1
ATOM 689 N N . ALA A 1 84 ? -26.611 3.241 29.508 1.00 92.62 84 ALA A N 1
ATOM 690 C CA . ALA A 1 84 ? -28.070 3.186 29.571 1.00 92.62 84 ALA A CA 1
ATOM 691 C C . ALA A 1 84 ? -28.578 2.266 30.693 1.00 92.62 84 ALA A C 1
ATOM 693 O O . ALA A 1 84 ? -29.489 2.647 31.433 1.00 92.62 84 ALA A O 1
ATOM 694 N N . LEU A 1 85 ? -27.966 1.091 30.872 1.00 94.25 85 LEU A N 1
ATOM 695 C CA . LEU A 1 85 ? -28.292 0.174 31.968 1.00 94.25 85 LEU A CA 1
ATOM 696 C C . LEU A 1 85 ? -27.971 0.780 33.337 1.00 94.25 85 LEU A C 1
ATOM 698 O O . LEU A 1 85 ? -28.798 0.701 34.244 1.00 94.25 85 LEU A O 1
ATOM 702 N N . ARG A 1 86 ? -26.816 1.440 33.482 1.00 93.44 86 ARG A N 1
ATOM 703 C CA . ARG A 1 86 ? -26.445 2.103 34.741 1.00 93.44 86 ARG A CA 1
ATOM 704 C C . ARG A 1 86 ? -27.416 3.221 35.111 1.00 93.44 86 ARG A C 1
ATOM 706 O O . ARG A 1 86 ? -27.854 3.265 36.256 1.00 93.44 86 ARG A O 1
ATOM 713 N N . ARG A 1 87 ? -27.857 4.038 34.145 1.00 91.25 87 ARG A N 1
ATOM 714 C CA . ARG A 1 87 ? -28.892 5.062 34.396 1.00 91.25 87 ARG A CA 1
ATOM 715 C C . ARG A 1 87 ? -30.195 4.451 34.913 1.00 91.25 87 ARG A C 1
ATOM 717 O O . ARG A 1 87 ? -30.784 4.984 35.845 1.00 91.25 87 ARG A O 1
ATOM 724 N N . ARG A 1 88 ? -30.630 3.313 34.355 1.00 93.12 88 ARG A N 1
ATOM 725 C CA . ARG A 1 88 ? -31.842 2.607 34.820 1.00 93.12 88 ARG A CA 1
ATOM 726 C C . ARG A 1 88 ? -31.729 2.107 36.260 1.00 93.12 88 ARG A C 1
ATOM 728 O O . ARG A 1 88 ? -32.744 2.021 36.940 1.00 93.12 88 ARG A O 1
ATOM 735 N N . LEU A 1 89 ? -30.520 1.780 36.706 1.00 93.75 89 LEU A N 1
ATOM 736 C CA . LEU A 1 89 ? -30.231 1.357 38.077 1.00 93.75 89 LEU A CA 1
ATOM 737 C C . LEU A 1 89 ? -29.988 2.540 39.034 1.00 93.75 89 LEU A C 1
ATOM 739 O O . LEU A 1 89 ? -29.747 2.316 40.216 1.00 93.75 89 LEU A O 1
ATOM 743 N N . GLY A 1 90 ? -30.050 3.787 38.549 1.00 91.19 90 GLY A N 1
ATOM 744 C CA . GLY A 1 90 ? -29.722 4.979 39.340 1.00 91.19 90 GLY A CA 1
ATOM 745 C C . GLY A 1 90 ? -28.224 5.135 39.619 1.00 91.19 90 GLY A C 1
ATOM 746 O O . GLY A 1 90 ? -27.834 5.873 40.520 1.00 91.19 90 GLY A O 1
ATOM 747 N N . GLU A 1 91 ? -27.375 4.435 38.866 1.00 92.69 91 GLU A N 1
ATOM 748 C CA . GLU A 1 91 ? -25.925 4.498 39.000 1.00 92.69 91 GLU A CA 1
ATOM 749 C C . GLU A 1 91 ? -25.303 5.575 38.097 1.00 92.69 91 GLU A C 1
ATOM 751 O O . GLU A 1 91 ? -25.828 5.871 37.017 1.00 92.69 91 GLU A O 1
ATOM 756 N N . PRO A 1 92 ? -24.133 6.124 38.478 1.00 90.06 92 PRO A N 1
ATOM 757 C CA . PRO A 1 92 ? -23.420 7.082 37.645 1.00 90.06 92 PRO A CA 1
ATOM 758 C C . PRO A 1 92 ? -22.944 6.459 36.325 1.00 90.06 92 PRO A C 1
ATOM 760 O O . PRO A 1 92 ? -22.585 5.280 36.243 1.00 90.06 92 PRO A O 1
ATOM 763 N N . VAL A 1 93 ? -22.878 7.282 35.281 1.00 90.62 93 VAL A N 1
ATOM 764 C CA . VAL A 1 93 ? -22.371 6.902 33.955 1.00 90.62 93 VAL A CA 1
ATOM 765 C C . VAL A 1 93 ? -20.926 6.394 34.056 1.00 90.62 93 VAL A C 1
ATOM 767 O O . VAL A 1 93 ? -20.109 6.950 34.787 1.00 90.62 93 VAL A O 1
ATOM 770 N N . ARG A 1 94 ? -20.598 5.308 33.339 1.00 90.69 94 ARG A N 1
ATOM 771 C CA . ARG A 1 94 ? -19.251 4.701 33.370 1.00 90.69 94 ARG A CA 1
ATOM 772 C C . ARG A 1 94 ? -18.343 5.208 32.254 1.00 90.69 94 ARG A C 1
ATOM 774 O O . ARG A 1 94 ? -17.140 5.328 32.465 1.00 90.69 94 ARG A O 1
ATOM 781 N N . TYR A 1 95 ? -18.907 5.480 31.078 1.00 92.06 95 TYR A N 1
ATOM 782 C CA . TYR A 1 95 ? -18.161 5.876 29.885 1.00 92.06 95 TYR A CA 1
ATOM 783 C C . TYR A 1 95 ? -18.645 7.233 29.352 1.00 92.06 95 TYR A C 1
ATOM 785 O O . TYR A 1 95 ? -19.422 7.259 28.403 1.00 92.06 95 TYR A O 1
ATOM 793 N N . PRO A 1 96 ? -18.179 8.369 29.903 1.00 88.50 96 PRO A N 1
ATOM 794 C CA . PRO A 1 96 ? -18.585 9.700 29.435 1.00 88.50 96 PRO A CA 1
ATOM 795 C C . PRO A 1 96 ? -18.211 9.981 27.973 1.00 88.50 96 PRO A C 1
ATOM 797 O O . PRO A 1 96 ? -18.816 10.820 27.324 1.00 88.50 96 PRO A O 1
ATOM 800 N N . SER A 1 97 ? -17.224 9.260 27.433 1.00 88.44 97 SER A N 1
ATOM 801 C CA . SER A 1 97 ? -16.719 9.427 26.065 1.00 88.44 97 SER A CA 1
ATOM 802 C C . SER A 1 97 ? -17.703 9.054 24.953 1.00 88.44 97 SER A C 1
ATOM 804 O O . SER A 1 97 ? -17.411 9.313 23.789 1.00 88.44 97 SER A O 1
ATOM 806 N N . VAL A 1 98 ? -18.830 8.426 25.290 1.00 90.94 98 VAL A N 1
ATOM 807 C CA . VAL A 1 98 ? -19.909 8.100 24.344 1.00 90.94 98 VAL A CA 1
ATOM 808 C C . VAL A 1 98 ? -21.218 8.810 24.690 1.00 90.94 98 VAL A C 1
ATOM 810 O O . VAL A 1 98 ? -22.245 8.530 24.078 1.00 90.94 98 VAL A O 1
ATOM 813 N N . GLU A 1 99 ? -21.196 9.711 25.674 1.00 86.25 99 GLU A N 1
ATOM 814 C CA . GLU A 1 99 ? -22.358 10.533 25.988 1.00 86.25 99 GLU A CA 1
ATOM 815 C C . GLU A 1 99 ? -22.497 11.665 24.958 1.00 86.25 99 GLU A C 1
ATOM 817 O O . GLU A 1 99 ? -21.485 12.203 24.493 1.00 86.25 99 GLU A O 1
ATOM 822 N N . PRO A 1 100 ? -23.733 12.056 24.602 1.00 77.44 100 PRO A N 1
ATOM 823 C CA . PRO A 1 100 ? -23.956 13.273 23.836 1.00 77.44 100 PRO A CA 1
ATOM 824 C C . PRO A 1 100 ? -23.338 14.459 24.584 1.00 77.44 100 PRO A C 1
ATOM 826 O O . PRO A 1 100 ? -23.482 14.560 25.802 1.00 77.44 100 PRO A O 1
ATOM 829 N N . VAL A 1 101 ? -22.677 15.370 23.865 1.00 69.38 101 VAL A N 1
ATOM 830 C CA . VAL A 1 10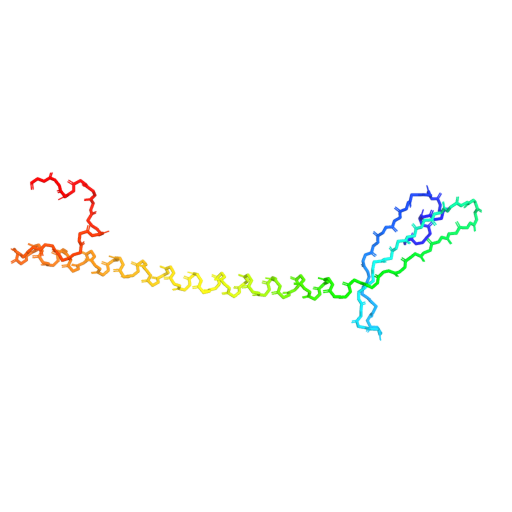1 ? -22.020 16.556 24.455 1.00 69.38 101 VAL A CA 1
ATOM 831 C C . VAL A 1 101 ? -23.010 17.397 25.279 1.00 69.38 101 VAL A C 1
ATOM 833 O O . VAL A 1 101 ? -22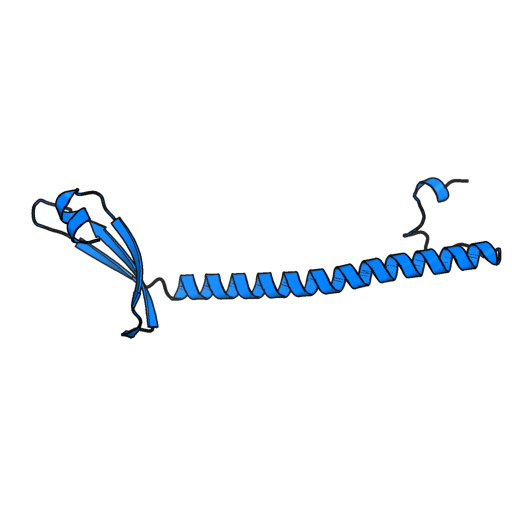.633 17.986 26.289 1.00 69.38 101 VAL A O 1
ATOM 836 N N . ASP A 1 102 ? -24.293 17.343 24.924 1.00 62.56 102 ASP A N 1
ATOM 837 C CA . ASP A 1 102 ? -25.385 18.058 25.589 1.00 62.56 102 ASP A CA 1
ATOM 838 C C . ASP A 1 102 ? -25.804 17.435 26.938 1.00 62.56 102 ASP A C 1
ATOM 840 O O . ASP A 1 102 ? -26.496 18.073 27.725 1.00 62.56 102 ASP A O 1
ATOM 844 N N . ALA A 1 103 ? -25.386 16.198 27.236 1.00 56.69 103 ALA A N 1
ATOM 845 C CA . ALA A 1 103 ? -25.725 15.486 28.473 1.00 56.69 103 ALA A CA 1
ATOM 846 C C . ALA A 1 103 ? -24.692 15.684 29.601 1.00 56.69 103 ALA A C 1
ATOM 848 O O . ALA A 1 103 ? -24.927 15.261 30.731 1.00 56.69 103 ALA A O 1
ATOM 849 N N . VAL A 1 104 ? -23.546 16.313 29.310 1.00 54.12 104 VAL A N 1
ATOM 850 C CA . VAL A 1 104 ? -22.442 16.510 30.273 1.00 54.12 104 VAL A CA 1
ATOM 851 C C . VAL A 1 104 ? -22.614 17.801 31.096 1.00 54.12 104 VAL A C 1
ATOM 853 O O . VAL A 1 104 ? -21.821 18.078 31.993 1.00 54.12 104 VAL A O 1
ATOM 856 N N . GLY A 1 105 ? -23.668 18.579 30.839 1.00 54.12 105 GLY A N 1
ATOM 857 C CA . GLY A 1 105 ? -23.962 19.819 31.554 1.00 54.12 105 GLY A CA 1
ATOM 858 C C . GLY A 1 105 ? -25.422 19.934 31.982 1.00 54.12 105 GLY A C 1
ATOM 859 O O . GLY A 1 105 ? -26.206 20.573 31.288 1.00 54.12 105 GLY A O 1
ATOM 860 N N . ALA A 1 106 ? -25.756 19.357 33.137 1.00 38.56 106 ALA A N 1
ATOM 861 C CA . ALA A 1 106 ? -26.861 19.758 34.013 1.00 38.56 106 ALA A CA 1
ATOM 862 C C . ALA A 1 106 ? -26.571 19.282 35.442 1.00 38.56 106 ALA A C 1
ATOM 864 O O . ALA A 1 106 ? -26.159 18.108 35.591 1.00 38.56 106 ALA A O 1
#

Mean predicted aligned error: 11.44 Å

Radius of gyration: 30.71 Å; Cα contacts (8 Å, |Δi|>4): 99; chains: 1; bounding box: 49×34×82 Å

Sequence (106 aa):
ACERVVATGVPESLEVEIGRLARWFLVSVYRPEREHFVAAFVDITERKQAELEVNRQLAELRRWYAATLDREDRLRDLKAEVNALRRRLGEPVRYPSVEPVDAVGA

Foldseek 3Di:
DVVCCLVPQDKDWDWDQPVVVNWIWTWIWGDPDNPDIDIDTDTCRVVVVVVVVVVVVVVVVVVVVVVVVVVVVVVLVVLVVVQVVCVVVVHHRDCCVSDDPVVVPD

=== Feature glossary ===
A reading guide for the features in this record.

Start from the sequence.

  · Sequence gives the chain of amino acids in standard one-letter code (A=alanine, C=cysteine, …, Y=tyrosine), read N→C. It is the only feature that is directly encoded by the gene; all structural features are derived from the folded form of this sequence.

Fold it, and you get atomic coordinates and the backbone conformation that goes with them.

  · The mmCIF table is the protein's shape written out atom by atom. For each backbone N, Cα, C, and carbonyl O, it records an (x, y, z) coordinate triple in Å plus the residue type, chain letter, and residue number.

  · Backbone dihedral angles. Every residue except chain termini has a φ (preceding-C → N → Cα → C) and a ψ (N → Cα → C → next-N). They are reported in degrees following the IUPAC sign convention. Secondary structure is essentially a statement about which (φ, ψ) basin each residue occupies.

  · DSSP 8-state secondary structure assigns each residue one of H (α-helix), G (3₁₀-helix), I (π-helix), E (extended β-strand), B (isolated β-bridge), T (hydrogen-bonded turn), S (bend), or '-' (coil). The assignment is computed from backbone hydrogen-bond geometry via the Kabsch–Sander algorithm.

  · P-SEA three-state annotation labels each residue as helix, strand, or coil based purely on the geometry of the Cα trace. It serves as a fallback when the full backbone (and thus DSSP) is unavailable.

Summarize the fold with a handful of shape descriptors and a per-residue structural alphabet.

  · Radius of gyration (Rg) is the root-mean-square distance of Cα atoms from their centroid — a single number for overall size and compactness. A globular domain of N residues has Rg ≈ 2.2·N^0.38 Å; an extended or disordered chain has a much larger Rg. The Cα contact count is the number of residue pairs whose Cα atoms are within 8 Å and are more than four positions apart in sequence — a standard proxy for tertiary packing density. The bounding box is the smallest axis-aligned box enclosing all Cα atoms.

  · Foldseek's 3Di representation compresses backbone geometry into a per-residue letter drawn from a learned twenty-state alphabet. It captures the tertiary interaction pattern around each residue — which residues are packed against it in space, regardless of where they are in sequence.

  · Accessible surface area quantifies burial. A residue with SASA near zero is packed into the hydrophobic core; one with SASA >100 Å² sits on the surface. Computed here via the Shrake–Rupley numerical algorithm with a 1.4 Å probe.

Ask how reliable the model is.

  · For AlphaFold models, the B-factor field carries pLDDT — the model's own estimate of local accuracy on a 0–100 scale. Regions with pLDDT<50 should be treated as essentially unmodeled; they often correspond to intrinsically disordered segments.

  · For experimental (PDB) structures, the B-factor (temperature factor) quantifies the positional spread of each atom in the crystal — a combination of thermal vibration and static disorder — in units of Å². High B-factors mark flexible loops or poorly resolved regions; low B-factors mark the rigid, well-ordered core.

  · PAE(i, j) answers: if I align the predicted and true structures on residue i, how far off (in Å) do I expect residue j to be? A block-diagonal PAE matrix with low values on the blocks and high values off-diagonal is the signature of a multi-domain protein with confidently predicted domains but uncertain inter-domain orientation.

Place it in context: what it resembles, what it is annotated as, and how it looks.

  · Structural nearest neighbors (via Foldseek easy-search vs the PDB). Reported per hit: target PDB id, E-value, and alignment TM-score. A TM-score above ~0.5 is the conventional threshold for 'same fold'.

  · Functional annotations link the protein to curated databases. InterPro entries identify conserved domains and families by matching the sequence against member-database signatures (Pfam, PROSITE, CDD, …). Gene Ontology (GO) terms describe molecular function, biological process, and cellular component in a controlled vocabulary. CATH places the structure in a hierarchical fold classification (Class/Architecture/Topology/Homologous-superfamily). The organism is the source species.

  · Plot images: a contact map (which residues are close in 3D, as an N×N binary image), a Ramachandran scatter (backbone torsion angles, revealing secondary-structure composition at a glance), and — for AlphaFold structures — a PAE heatmap (pairwise prediction confidence).

  · Structure images are PyMOL renders from six orthogonal camera directions. Cartoon representation draws helices as coils and strands as arrows; sticks shows the backbone as bonds; surface shows the solvent-excluded envelope. Rainbow coloring maps sequence position to hue (blue→red, N→C); chain coloring assigns a distinct color per polypeptide.